Protein AF-K9B9H5-F1 (afdb_monomer_lite)

Structure (mmCIF, N/CA/C/O backbone):
data_AF-K9B9H5-F1
#
_entry.id   AF-K9B9H5-F1
#
loop_
_atom_site.group_PDB
_atom_site.id
_atom_site.type_symbol
_atom_site.label_atom_id
_atom_site.label_alt_id
_atom_site.label_comp_id
_atom_site.label_asym_id
_atom_site.label_entity_id
_atom_site.label_seq_id
_atom_site.pdbx_PDB_ins_code
_atom_site.Cartn_x
_atom_site.Cartn_y
_atom_site.Cartn_z
_atom_site.occupancy
_atom_site.B_iso_or_equiv
_atom_site.auth_seq_id
_atom_site.auth_comp_id
_atom_site.auth_asym_id
_atom_site.auth_atom_id
_atom_site.pdbx_PDB_model_num
ATOM 1 N N . MET A 1 1 ? 10.103 2.400 -10.866 1.00 75.50 1 MET A N 1
ATOM 2 C CA . MET A 1 1 ? 9.716 3.460 -9.921 1.00 75.50 1 MET A CA 1
ATOM 3 C C . MET A 1 1 ? 9.556 4.754 -10.699 1.00 75.50 1 MET A C 1
ATOM 5 O O . MET A 1 1 ? 10.481 5.113 -11.419 1.00 75.50 1 MET A O 1
ATOM 9 N N . SER A 1 2 ? 8.420 5.436 -10.573 1.00 92.31 2 SER A N 1
ATOM 10 C CA . SER A 1 2 ? 8.167 6.743 -11.190 1.00 92.31 2 SER A CA 1
ATOM 11 C C . SER A 1 2 ? 8.476 7.862 -10.196 1.00 92.31 2 SER A C 1
ATOM 13 O O . SER A 1 2 ? 7.858 7.949 -9.133 1.00 92.31 2 SER A O 1
ATOM 15 N N . LEU A 1 3 ? 9.429 8.736 -10.538 1.00 92.88 3 LEU A N 1
ATOM 16 C CA . LEU A 1 3 ? 9.768 9.899 -9.710 1.00 92.88 3 LEU A CA 1
ATOM 17 C C . LEU A 1 3 ? 8.554 10.818 -9.524 1.00 92.88 3 LEU A C 1
ATOM 19 O O . LEU A 1 3 ? 8.307 11.305 -8.419 1.00 92.88 3 LEU A O 1
ATOM 23 N N . ASP A 1 4 ? 7.776 11.012 -10.586 1.00 96.12 4 ASP A N 1
ATOM 24 C CA . ASP A 1 4 ? 6.585 11.854 -10.565 1.00 96.12 4 ASP A CA 1
ATOM 25 C C . ASP A 1 4 ? 5.506 11.291 -9.643 1.00 96.12 4 ASP A C 1
ATOM 27 O O . ASP A 1 4 ? 4.928 12.047 -8.860 1.00 96.12 4 ASP A O 1
ATOM 31 N N . ALA A 1 5 ? 5.293 9.969 -9.653 1.00 96.88 5 ALA A N 1
ATOM 32 C CA . ALA A 1 5 ? 4.371 9.317 -8.725 1.00 96.88 5 ALA A CA 1
ATOM 33 C C . ALA A 1 5 ? 4.803 9.545 -7.268 1.00 96.88 5 ALA A C 1
ATOM 35 O O . ALA A 1 5 ? 3.987 9.956 -6.438 1.00 96.88 5 ALA A O 1
ATOM 36 N N . SER A 1 6 ? 6.089 9.361 -6.955 1.00 95.69 6 SER A N 1
ATOM 37 C CA . SER A 1 6 ? 6.629 9.599 -5.611 1.00 95.69 6 SER A CA 1
ATOM 38 C C . SER A 1 6 ? 6.516 11.068 -5.188 1.00 95.69 6 SER A C 1
ATOM 40 O O . SER A 1 6 ? 6.102 11.370 -4.064 1.00 95.69 6 SER A O 1
ATOM 42 N N . MET A 1 7 ? 6.825 12.012 -6.082 1.00 97.19 7 MET A N 1
ATOM 43 C CA . MET A 1 7 ? 6.668 13.445 -5.814 1.00 97.19 7 MET A CA 1
ATOM 44 C C . MET A 1 7 ? 5.205 13.833 -5.594 1.00 97.19 7 MET A C 1
ATOM 46 O O . MET A 1 7 ? 4.903 14.590 -4.664 1.00 97.19 7 MET A O 1
ATOM 50 N N . TRP A 1 8 ? 4.296 13.328 -6.429 1.00 97.12 8 TRP A N 1
ATOM 51 C CA . TRP A 1 8 ? 2.858 13.517 -6.265 1.00 97.12 8 TRP A CA 1
ATOM 52 C C . TRP A 1 8 ? 2.412 12.984 -4.910 1.00 97.12 8 TRP A C 1
ATOM 54 O O . TRP A 1 8 ? 1.825 13.735 -4.128 1.00 97.12 8 TRP A O 1
ATOM 64 N N . ALA A 1 9 ? 2.787 11.745 -4.584 1.00 97.50 9 ALA A N 1
ATOM 65 C CA . ALA A 1 9 ? 2.459 11.126 -3.317 1.00 97.50 9 ALA A CA 1
ATOM 66 C C . ALA A 1 9 ? 2.896 12.018 -2.161 1.00 97.50 9 ALA A C 1
ATOM 68 O O . ALA A 1 9 ? 2.037 12.323 -1.347 1.00 97.50 9 ALA A O 1
ATOM 69 N N . TRP A 1 10 ? 4.132 12.544 -2.117 1.00 97.62 10 TRP A N 1
ATOM 70 C CA . TRP A 1 10 ? 4.622 13.482 -1.087 1.00 97.62 10 TRP A CA 1
ATOM 71 C C . TRP A 1 10 ? 3.876 14.823 -1.020 1.00 97.62 10 TRP A C 1
ATOM 73 O O . TRP A 1 10 ? 3.618 15.336 0.080 1.00 97.62 10 TRP A O 1
ATOM 83 N N . LYS A 1 11 ? 3.457 15.374 -2.159 1.00 97.94 11 LYS A N 1
ATOM 84 C CA . LYS A 1 11 ? 2.682 16.622 -2.218 1.00 97.94 11 LYS A CA 1
ATOM 85 C C . LYS A 1 11 ? 1.238 16.424 -1.744 1.00 97.94 11 LYS A C 1
ATOM 87 O O . LYS A 1 11 ? 0.730 17.270 -1.005 1.00 97.94 11 LYS A O 1
ATOM 92 N N . THR A 1 12 ? 0.622 15.279 -2.032 1.00 97.19 12 THR A N 1
ATOM 93 C CA . THR A 1 12 ? -0.776 14.976 -1.683 1.00 97.19 12 THR A CA 1
ATOM 94 C C . THR A 1 12 ? -1.035 15.060 -0.176 1.00 97.19 12 THR A C 1
ATOM 96 O O . THR A 1 12 ? -0.407 14.370 0.635 1.00 97.19 12 THR A O 1
ATOM 99 N N . ARG A 1 13 ? -1.964 15.931 0.230 1.00 96.56 13 ARG A N 1
ATOM 100 C CA . ARG A 1 13 ? -2.361 16.119 1.633 1.00 96.56 13 ARG A CA 1
ATOM 101 C C . ARG A 1 13 ? -3.573 15.250 1.954 1.00 96.56 13 ARG A C 1
ATOM 103 O O . ARG A 1 13 ? -4.609 15.354 1.310 1.00 96.56 13 ARG A O 1
ATOM 110 N N . GLN A 1 14 ? -3.433 14.409 2.973 1.00 96.44 14 GLN A N 1
ATOM 111 C CA . GLN A 1 14 ? -4.451 13.433 3.352 1.00 96.44 14 GLN A CA 1
ATOM 112 C C . GLN A 1 14 ? -5.576 14.080 4.171 1.00 96.44 14 GLN A C 1
ATOM 114 O O . GLN A 1 14 ? -5.324 14.817 5.133 1.00 96.44 14 GLN A O 1
ATOM 119 N N . LYS A 1 15 ? -6.827 13.786 3.806 1.00 93.12 15 LYS A N 1
ATOM 120 C CA . LYS A 1 15 ? -8.019 14.240 4.535 1.00 93.12 15 LYS A CA 1
ATOM 121 C C . LYS A 1 15 ? -8.269 13.344 5.753 1.00 93.12 15 LYS A C 1
ATOM 123 O O . LYS A 1 15 ? -8.096 12.125 5.691 1.00 93.12 15 LYS A O 1
ATOM 128 N N . GLN A 1 16 ? -8.702 13.951 6.861 1.00 93.19 16 GLN A N 1
ATOM 129 C CA . GLN A 1 16 ? -9.178 13.200 8.027 1.00 93.19 16 GLN A CA 1
ATOM 130 C C . GLN A 1 16 ? -10.675 12.947 7.880 1.00 93.19 16 GLN A C 1
ATOM 132 O O . GLN A 1 16 ? -11.446 13.898 7.789 1.00 93.19 16 GLN A O 1
ATOM 137 N N . LYS A 1 17 ? -11.077 11.676 7.912 1.00 90.56 17 LYS A N 1
ATOM 138 C CA . LYS A 1 17 ? -12.480 11.255 8.004 1.00 90.56 17 LYS A CA 1
ATOM 139 C C . LYS A 1 17 ? -12.777 10.894 9.461 1.00 90.56 17 LYS A C 1
ATOM 141 O O . LYS A 1 17 ? -11.921 10.317 10.141 1.00 90.56 17 LYS A O 1
ATOM 146 N N . LYS A 1 18 ? -13.958 11.254 9.973 1.00 92.56 18 LYS A N 1
ATOM 147 C CA . LYS A 1 18 ? -14.386 10.853 11.324 1.00 92.56 18 LYS A CA 1
ATOM 148 C C . LYS A 1 18 ? -14.510 9.326 11.358 1.00 92.56 18 LYS A C 1
ATOM 150 O O . LYS A 1 18 ? -15.211 8.761 10.529 1.00 92.56 18 LYS A O 1
ATOM 155 N N . GLY A 1 19 ? -13.796 8.668 12.274 1.00 92.31 19 GLY A N 1
ATOM 156 C CA . GLY A 1 19 ? -13.713 7.198 12.329 1.00 92.31 19 GLY A CA 1
ATOM 157 C C . GLY A 1 19 ? -12.847 6.552 11.234 1.00 92.31 19 GLY A C 1
ATOM 158 O O . GLY A 1 19 ? -12.770 5.324 11.160 1.00 92.31 19 GLY A O 1
ATOM 159 N N . GLY A 1 20 ? -12.191 7.354 10.389 1.00 94.25 20 GLY A N 1
ATOM 160 C CA . GLY A 1 20 ? -11.289 6.877 9.341 1.00 94.25 20 GLY A CA 1
ATOM 161 C C . GLY A 1 20 ? -9.859 6.646 9.827 1.00 94.25 20 GLY A C 1
ATOM 162 O O . GLY 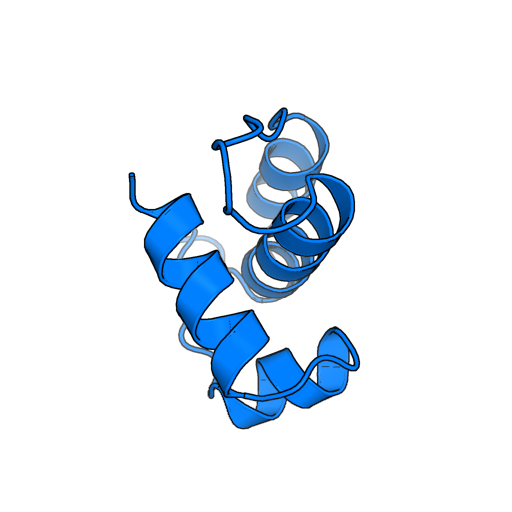A 1 20 ? -9.533 6.878 10.994 1.00 94.25 20 GLY A O 1
ATOM 163 N N . ALA A 1 21 ? -8.996 6.199 8.919 1.00 96.19 21 ALA A N 1
ATOM 164 C CA . ALA A 1 21 ? -7.575 6.013 9.196 1.00 96.19 21 ALA A CA 1
ATOM 165 C C . ALA A 1 21 ? -6.850 7.342 9.491 1.00 96.19 21 ALA A C 1
ATOM 167 O O . ALA A 1 21 ? -7.255 8.422 9.042 1.00 96.19 21 ALA A O 1
ATOM 168 N N . LEU A 1 22 ? -5.748 7.269 10.243 1.00 96.56 22 LEU A N 1
ATOM 169 C CA . LEU A 1 22 ? -4.907 8.432 10.531 1.00 96.56 22 LEU A CA 1
ATOM 170 C C . LEU A 1 22 ? -4.211 8.923 9.253 1.00 96.56 22 LEU A C 1
ATOM 172 O O . LEU A 1 22 ? -3.717 8.124 8.455 1.00 96.56 22 LEU A O 1
ATOM 176 N N . LYS A 1 23 ? -4.102 10.248 9.091 1.00 97.19 23 LYS A N 1
ATOM 177 C CA . LYS A 1 23 ? -3.446 10.872 7.924 1.00 97.19 23 LYS A CA 1
ATOM 178 C C . LYS A 1 23 ? -2.051 10.306 7.603 1.00 97.19 23 LYS A C 1
ATOM 180 O O . LYS A 1 23 ? -1.800 10.076 6.420 1.00 97.19 23 LYS A O 1
ATOM 185 N N . PRO A 1 24 ? -1.148 10.068 8.580 1.00 97.38 24 PRO A N 1
ATOM 186 C CA . PRO A 1 24 ? 0.174 9.516 8.283 1.00 97.38 24 PRO A CA 1
ATOM 187 C C . PRO A 1 24 ? 0.114 8.084 7.742 1.00 97.38 24 PRO A C 1
ATOM 189 O O . PRO A 1 24 ? 0.889 7.743 6.859 1.00 97.38 24 PRO A O 1
ATOM 192 N N . LEU A 1 25 ? -0.844 7.268 8.193 1.00 97.81 25 LEU A N 1
ATOM 193 C CA . LEU A 1 25 ? -0.992 5.893 7.708 1.00 97.81 25 LEU A CA 1
ATOM 194 C C . LEU A 1 25 ? -1.480 5.879 6.255 1.00 97.81 25 LEU A C 1
ATOM 196 O O . LEU A 1 25 ? -0.911 5.183 5.419 1.00 97.81 25 LEU A O 1
ATOM 200 N N . LYS A 1 26 ? -2.451 6.741 5.918 1.00 98.00 26 LYS A N 1
ATOM 201 C CA . LYS A 1 26 ? -2.870 6.9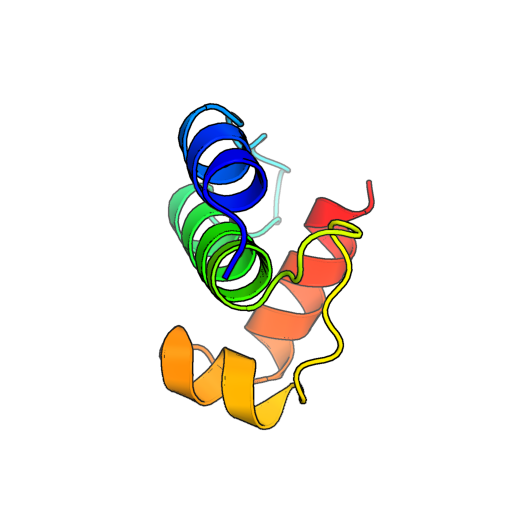55 4.521 1.00 98.00 26 LYS A CA 1
ATOM 202 C C . LYS A 1 26 ? -1.713 7.390 3.634 1.00 98.00 26 LYS A C 1
ATOM 204 O O . LYS A 1 26 ? -1.563 6.918 2.513 1.00 98.00 26 LYS A O 1
ATOM 209 N N . LYS A 1 27 ? -0.887 8.302 4.154 1.00 98.19 27 LYS A N 1
ATOM 210 C CA . LYS A 1 27 ? 0.303 8.796 3.467 1.00 98.19 27 LYS A CA 1
ATOM 211 C C . LYS A 1 27 ? 1.285 7.667 3.174 1.00 98.19 27 LYS A C 1
ATOM 213 O O . LYS A 1 27 ? 1.788 7.599 2.060 1.00 98.19 27 LYS A O 1
ATOM 218 N N . LEU A 1 28 ? 1.548 6.819 4.163 1.00 98.38 28 LEU A N 1
ATOM 219 C CA . LEU A 1 28 ? 2.509 5.732 4.049 1.00 98.38 28 LEU A CA 1
ATOM 220 C C . LEU A 1 28 ? 2.060 4.689 3.020 1.00 98.38 28 LEU A C 1
ATOM 222 O O . LEU A 1 28 ? 2.848 4.327 2.152 1.00 98.38 28 LEU A O 1
ATOM 226 N N . VAL A 1 29 ? 0.781 4.297 3.037 1.00 98.31 29 VAL A N 1
ATOM 227 C CA . VAL A 1 29 ? 0.217 3.400 2.011 1.00 98.31 29 VAL A CA 1
ATOM 228 C C . VAL A 1 29 ? 0.302 4.034 0.619 1.00 98.31 29 VAL A C 1
ATOM 230 O O . VAL A 1 29 ? 0.720 3.375 -0.328 1.00 98.31 29 VAL A O 1
ATOM 233 N N . LEU A 1 30 ? -0.019 5.327 0.488 1.00 98.12 30 LEU A N 1
ATOM 234 C CA . LEU A 1 30 ? 0.096 6.031 -0.791 1.00 98.12 30 LEU A CA 1
ATOM 235 C C . LEU A 1 30 ? 1.541 6.073 -1.310 1.00 98.12 30 LEU A C 1
ATOM 237 O O . LEU A 1 30 ? 1.770 5.922 -2.506 1.00 98.12 30 LEU A O 1
ATOM 241 N N . LEU A 1 31 ? 2.508 6.284 -0.417 1.00 98.06 31 LEU A N 1
ATOM 242 C CA . LEU A 1 31 ? 3.927 6.286 -0.764 1.00 98.06 31 LEU A CA 1
ATOM 243 C C . LEU A 1 31 ? 4.406 4.894 -1.187 1.00 98.06 31 LEU A C 1
ATOM 245 O O . LEU A 1 31 ? 5.092 4.804 -2.195 1.00 98.06 31 LEU A O 1
ATOM 249 N N . SER A 1 32 ? 3.998 3.825 -0.494 1.00 97.94 32 SER A N 1
ATOM 250 C CA . SER A 1 32 ? 4.315 2.442 -0.893 1.00 97.94 32 SER A CA 1
ATOM 251 C C . SER A 1 32 ? 3.738 2.092 -2.277 1.00 97.94 32 SER A C 1
ATOM 253 O O . SER A 1 32 ? 4.411 1.455 -3.085 1.00 97.94 32 SER A O 1
ATOM 255 N N . LEU A 1 33 ? 2.535 2.576 -2.614 1.00 97.94 33 LEU A N 1
ATOM 256 C CA . LEU A 1 33 ? 1.971 2.433 -3.965 1.00 97.94 33 LEU A CA 1
ATOM 257 C C . LEU A 1 33 ? 2.772 3.224 -5.012 1.00 97.94 33 LEU A C 1
ATOM 259 O O . LEU A 1 33 ? 3.115 2.693 -6.067 1.00 97.94 33 LEU A O 1
ATOM 263 N N . ALA A 1 34 ? 3.084 4.486 -4.717 1.00 97.38 34 ALA A N 1
ATOM 264 C CA . ALA A 1 34 ? 3.796 5.374 -5.632 1.00 97.38 34 ALA A CA 1
ATOM 265 C C . ALA A 1 34 ? 5.237 4.925 -5.909 1.00 97.38 34 ALA A C 1
ATOM 267 O O . ALA A 1 34 ? 5.682 4.987 -7.053 1.00 97.38 34 ALA A O 1
ATOM 268 N N . ASP A 1 35 ? 5.928 4.409 -4.890 1.00 96.56 35 ASP A N 1
ATOM 269 C CA . ASP A 1 35 ? 7.260 3.810 -5.005 1.00 96.56 35 ASP A CA 1
ATOM 270 C C . ASP A 1 35 ? 7.279 2.721 -6.089 1.00 96.56 35 ASP A C 1
ATOM 272 O O . ASP A 1 35 ? 8.155 2.675 -6.953 1.00 96.56 35 ASP A O 1
ATOM 276 N N . ARG A 1 36 ? 6.217 1.913 -6.133 1.00 95.25 36 ARG A N 1
ATOM 277 C CA . ARG A 1 36 ? 6.068 0.775 -7.046 1.00 95.25 36 ARG A CA 1
ATOM 278 C C . ARG A 1 36 ? 5.462 1.134 -8.399 1.00 95.25 36 ARG A C 1
ATOM 280 O O . ARG A 1 36 ? 5.393 0.262 -9.265 1.00 95.25 36 ARG A O 1
ATOM 287 N N . ALA A 1 37 ? 5.024 2.374 -8.602 1.00 96.88 37 ALA A N 1
ATOM 288 C CA . ALA A 1 37 ? 4.463 2.806 -9.874 1.00 96.88 37 ALA A CA 1
ATOM 289 C C . ALA A 1 37 ? 5.522 2.782 -10.991 1.00 96.88 37 ALA A C 1
ATOM 291 O O . ALA A 1 37 ? 6.677 3.187 -10.797 1.00 96.88 37 ALA A O 1
ATOM 292 N N . GLY A 1 38 ? 5.128 2.274 -12.160 1.00 92.06 38 GLY A N 1
ATOM 293 C CA . GLY A 1 38 ? 5.899 2.368 -13.403 1.00 92.06 38 GLY A CA 1
ATOM 294 C C . GLY A 1 38 ? 5.753 3.737 -14.072 1.00 92.06 38 GLY A C 1
ATOM 295 O O . GLY A 1 38 ? 5.117 4.635 -13.522 1.00 92.06 38 GLY A O 1
ATOM 296 N N . GLU A 1 39 ? 6.325 3.895 -15.267 1.00 91.06 39 GLU A N 1
ATOM 297 C CA . GLU A 1 39 ? 6.205 5.139 -16.049 1.00 91.06 39 GLU A CA 1
ATOM 298 C C . GLU A 1 39 ? 4.751 5.466 -16.409 1.00 91.06 39 GLU A C 1
ATOM 300 O O . GLU A 1 39 ? 4.365 6.627 -16.370 1.00 91.06 39 GLU A O 1
ATOM 305 N N . ASP A 1 40 ? 3.913 4.445 -16.596 1.00 94.12 40 ASP A N 1
ATOM 306 C CA . ASP A 1 40 ? 2.475 4.601 -16.845 1.00 94.12 40 ASP A CA 1
ATOM 307 C C . ASP A 1 40 ? 1.666 4.980 -15.584 1.00 94.12 40 ASP A C 1
ATOM 309 O O . ASP A 1 40 ? 0.438 4.947 -15.589 1.00 94.12 40 ASP A O 1
ATOM 313 N N . HIS A 1 41 ? 2.336 5.291 -14.467 1.00 93.19 41 HIS A N 1
ATOM 314 C CA . HIS A 1 41 ? 1.737 5.623 -13.166 1.00 93.19 41 HIS A CA 1
ATOM 315 C C . HIS A 1 41 ? 0.815 4.542 -12.574 1.00 93.19 41 HIS A C 1
ATOM 317 O O . HIS A 1 41 ? 0.006 4.818 -11.687 1.00 93.19 41 HIS A O 1
ATOM 323 N N . VAL A 1 42 ? 0.968 3.294 -13.016 1.00 95.06 42 VAL A N 1
ATOM 324 C CA . VAL A 1 42 ? 0.229 2.134 -12.505 1.00 95.06 42 VAL A CA 1
ATOM 325 C C . VAL A 1 42 ? 1.127 1.226 -11.676 1.00 95.06 42 VAL A C 1
ATOM 327 O O . VAL A 1 42 ? 2.330 1.106 -11.917 1.00 95.06 42 VAL A O 1
ATOM 330 N N . CYS A 1 43 ? 0.527 0.560 -10.693 1.00 95.62 43 CYS A N 1
ATOM 331 C CA . CYS A 1 43 ? 1.150 -0.510 -9.926 1.00 95.62 43 CYS A CA 1
ATOM 332 C C . CYS A 1 43 ? 0.093 -1.550 -9.538 1.00 95.62 43 CYS A C 1
ATOM 334 O O . CYS A 1 43 ? -1.088 -1.230 -9.410 1.00 95.62 43 CYS A O 1
ATOM 336 N N . TYR A 1 44 ? 0.528 -2.792 -9.324 1.00 95.56 44 TYR A N 1
ATOM 337 C CA . TYR A 1 44 ? -0.345 -3.896 -8.913 1.00 95.56 44 TYR A CA 1
ATOM 338 C C . TYR A 1 44 ? 0.293 -4.728 -7.785 1.00 95.56 44 TYR A C 1
ATOM 340 O O . TYR A 1 44 ? 0.512 -5.931 -7.952 1.00 95.56 44 TYR A O 1
ATOM 348 N N . PRO A 1 45 ? 0.677 -4.119 -6.643 1.00 96.50 45 PRO A N 1
ATOM 349 C CA . PRO A 1 45 ? 1.242 -4.877 -5.533 1.00 96.50 45 PRO A CA 1
ATOM 350 C C . PRO A 1 45 ? 0.193 -5.788 -4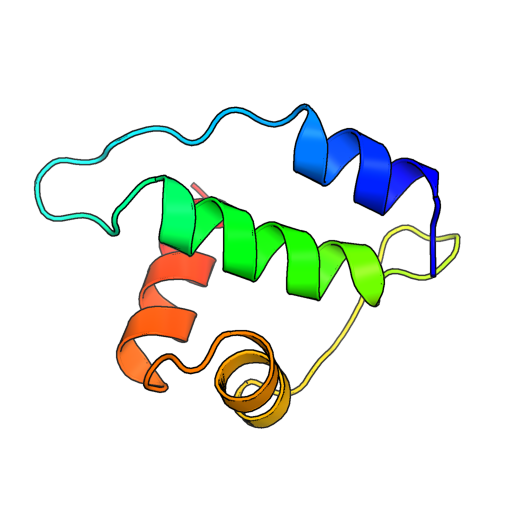.893 1.00 96.50 45 PRO A C 1
ATOM 352 O O . PRO A 1 45 ? -0.996 -5.473 -4.838 1.00 96.50 45 PRO A O 1
ATOM 355 N N . SER A 1 46 ? 0.644 -6.914 -4.340 1.00 97.81 46 SER A N 1
ATOM 356 C CA . SER A 1 46 ? -0.213 -7.723 -3.478 1.00 97.81 46 SER A CA 1
ATOM 357 C C . SER A 1 46 ? -0.478 -6.995 -2.155 1.00 97.81 46 SER A C 1
ATOM 359 O O . SER A 1 46 ? 0.358 -6.236 -1.665 1.00 97.81 46 SER A O 1
ATOM 361 N N . ILE A 1 47 ? -1.615 -7.279 -1.514 1.00 98.31 47 ILE A N 1
ATOM 362 C CA . ILE A 1 47 ? -1.898 -6.733 -0.176 1.00 98.31 47 ILE A CA 1
ATOM 363 C C . ILE A 1 47 ? -0.842 -7.182 0.842 1.00 98.31 47 ILE A C 1
ATOM 365 O O . ILE A 1 47 ? -0.482 -6.406 1.716 1.00 98.31 47 ILE A O 1
ATOM 369 N N . ALA A 1 48 ? -0.313 -8.403 0.709 1.00 98.38 48 ALA A N 1
ATOM 370 C CA . ALA A 1 48 ? 0.768 -8.893 1.564 1.00 98.38 48 ALA A CA 1
ATOM 371 C C . ALA A 1 48 ? 2.023 -8.014 1.461 1.00 98.38 48 ALA A C 1
ATOM 373 O O . ALA A 1 48 ? 2.645 -7.728 2.476 1.00 98.38 48 ALA A O 1
ATOM 374 N N . ARG A 1 49 ? 2.345 -7.528 0.255 1.00 98.25 49 ARG A N 1
ATOM 375 C CA . ARG A 1 49 ? 3.455 -6.597 0.066 1.00 98.25 49 ARG A CA 1
ATOM 376 C C . ARG A 1 49 ? 3.203 -5.254 0.750 1.00 98.25 49 ARG A C 1
ATOM 378 O O . ARG A 1 49 ? 4.097 -4.739 1.399 1.00 98.25 49 ARG A O 1
ATOM 385 N N . LEU A 1 50 ? 1.997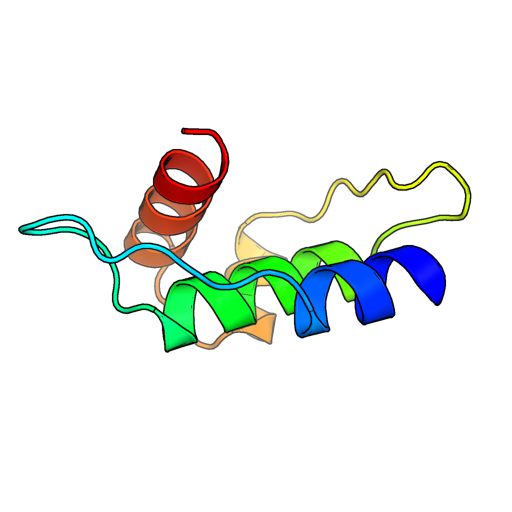 -4.702 0.629 1.00 98.31 50 LEU A N 1
ATOM 386 C CA . LEU A 1 50 ? 1.659 -3.442 1.302 1.00 98.31 50 LEU A CA 1
ATOM 387 C C . 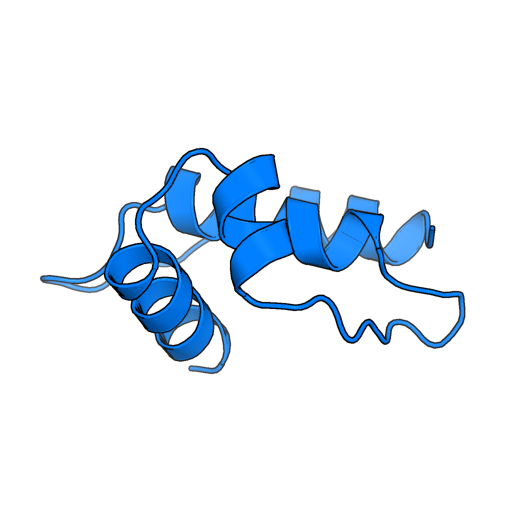LEU A 1 50 ? 1.686 -3.591 2.830 1.00 98.31 50 LEU A C 1
ATOM 389 O O . LEU A 1 50 ? 2.164 -2.704 3.521 1.00 98.31 50 LEU A O 1
ATOM 393 N N . VAL A 1 51 ? 1.217 -4.727 3.354 1.00 98.62 51 VAL A N 1
ATOM 394 C CA . VAL A 1 51 ? 1.308 -5.073 4.783 1.00 98.62 51 VAL A CA 1
ATOM 395 C C . VAL A 1 51 ? 2.761 -5.087 5.259 1.00 98.62 51 VAL A C 1
ATOM 397 O O . VAL A 1 51 ? 3.051 -4.519 6.307 1.00 98.62 51 VAL A O 1
ATOM 400 N N . GLU A 1 52 ? 3.655 -5.707 4.488 1.00 98.38 52 GLU A N 1
ATOM 401 C CA . GLU A 1 52 ? 5.093 -5.759 4.770 1.00 98.38 52 GLU A CA 1
ATOM 402 C C . GLU A 1 52 ? 5.725 -4.360 4.744 1.00 98.38 52 GLU A C 1
ATOM 404 O O . GLU A 1 52 ? 6.343 -3.956 5.723 1.00 98.38 52 GLU A O 1
ATOM 409 N N . ASP A 1 53 ? 5.509 -3.591 3.673 1.00 97.81 53 ASP A N 1
ATOM 410 C CA . ASP A 1 53 ? 6.120 -2.268 3.490 1.00 97.81 53 ASP A CA 1
ATOM 411 C C . ASP A 1 53 ? 5.660 -1.249 4.547 1.00 97.81 53 ASP A C 1
ATOM 413 O O . ASP A 1 53 ? 6.407 -0.336 4.903 1.00 97.81 53 ASP A O 1
ATOM 417 N N . THR A 1 54 ? 4.409 -1.347 5.008 1.00 97.94 54 THR A N 1
ATOM 418 C CA . THR A 1 54 ? 3.826 -0.349 5.915 1.00 97.94 54 THR A CA 1
ATOM 419 C C . THR A 1 54 ? 3.716 -0.812 7.363 1.00 97.94 54 THR A C 1
ATOM 421 O O . THR A 1 54 ? 3.238 -0.039 8.191 1.00 97.94 54 THR A O 1
ATOM 424 N N . GLU A 1 55 ? 4.074 -2.065 7.653 1.00 98.38 55 GLU A N 1
ATOM 425 C CA . GLU A 1 55 ? 3.953 -2.710 8.971 1.00 98.38 55 GLU A CA 1
ATOM 426 C C . GLU A 1 55 ? 2.536 -2.626 9.582 1.00 98.38 55 GLU A C 1
ATOM 428 O O . GLU A 1 55 ? 2.347 -2.563 10.797 1.00 98.38 55 GLU A O 1
ATOM 433 N N . MET A 1 56 ? 1.504 -2.620 8.733 1.00 98.31 56 MET A N 1
ATOM 434 C CA . MET A 1 56 ? 0.098 -2.544 9.151 1.00 98.31 56 MET A CA 1
ATOM 435 C C . MET A 1 56 ? -0.602 -3.873 8.913 1.00 98.31 56 MET A C 1
ATOM 437 O O . MET A 1 56 ? -0.286 -4.594 7.972 1.00 98.31 56 MET A O 1
ATOM 441 N N . ASP A 1 57 ? -1.628 -4.181 9.705 1.00 98.06 57 ASP A N 1
ATOM 442 C CA . ASP A 1 57 ? -2.440 -5.363 9.447 1.00 98.06 57 ASP A CA 1
ATOM 443 C C . ASP A 1 57 ? -3.258 -5.230 8.147 1.00 98.06 57 ASP A C 1
ATOM 445 O O . ASP A 1 57 ? -3.602 -4.138 7.677 1.00 98.06 57 ASP A O 1
ATOM 449 N N . ARG A 1 58 ? -3.641 -6.382 7.588 1.00 98.38 58 ARG A N 1
ATOM 450 C CA . ARG A 1 58 ? -4.387 -6.475 6.327 1.00 98.38 58 ARG A CA 1
ATOM 451 C C . ARG A 1 58 ? -5.676 -5.643 6.313 1.00 98.38 58 ARG A C 1
ATOM 453 O O . ARG A 1 58 ? -6.014 -5.084 5.271 1.00 98.38 58 ARG A O 1
ATOM 460 N N . LYS A 1 59 ? -6.433 -5.596 7.417 1.00 97.94 59 LYS A N 1
ATOM 461 C CA . LYS A 1 59 ? -7.717 -4.874 7.462 1.00 97.94 59 LYS A CA 1
ATOM 462 C C . LYS A 1 59 ? -7.480 -3.368 7.424 1.00 97.94 59 LYS A C 1
ATOM 464 O O . LYS A 1 59 ? -8.212 -2.666 6.730 1.00 97.94 59 LYS A O 1
ATOM 469 N N . THR A 1 60 ? -6.442 -2.893 8.108 1.00 98.00 60 THR A N 1
ATOM 470 C CA . THR A 1 60 ? -6.043 -1.481 8.087 1.00 98.00 60 THR A CA 1
ATOM 471 C C . THR A 1 60 ? -5.594 -1.042 6.695 1.00 98.00 60 THR A C 1
ATOM 473 O O . THR A 1 60 ? -6.089 -0.029 6.204 1.00 98.00 60 THR A O 1
ATOM 476 N N . VAL A 1 61 ? -4.747 -1.825 6.015 1.00 98.50 61 VAL A N 1
ATOM 477 C CA . VAL A 1 61 ? -4.315 -1.523 4.635 1.00 98.50 61 VAL A CA 1
ATOM 478 C C . VAL A 1 61 ? -5.512 -1.426 3.685 1.00 98.50 61 VAL A C 1
ATOM 480 O O . VAL A 1 61 ? -5.635 -0.450 2.951 1.00 98.50 61 VAL A O 1
ATOM 483 N N . LEU A 1 62 ? -6.434 -2.393 3.731 1.00 98.06 62 LEU A N 1
ATOM 484 C CA . LEU A 1 62 ? -7.622 -2.386 2.869 1.00 98.06 62 LEU A CA 1
ATOM 485 C C . LEU A 1 62 ? -8.544 -1.196 3.141 1.00 98.06 62 LEU A C 1
ATOM 487 O O . LEU A 1 62 ? -8.998 -0.555 2.198 1.00 98.06 62 LEU A O 1
ATOM 491 N N . LYS A 1 63 ? -8.780 -0.869 4.417 1.00 97.44 63 LYS A N 1
ATOM 492 C CA . LYS A 1 63 ? -9.551 0.318 4.803 1.00 97.44 63 LYS A CA 1
ATOM 493 C C . LYS A 1 63 ? -8.906 1.601 4.276 1.00 97.44 63 LYS A C 1
ATOM 495 O O . LYS A 1 63 ? -9.603 2.500 3.827 1.00 97.44 63 LYS A O 1
ATOM 500 N N . ILE A 1 64 ? -7.579 1.702 4.341 1.00 98.12 64 ILE A N 1
ATOM 501 C CA . ILE A 1 64 ? -6.859 2.871 3.833 1.00 98.12 64 ILE A CA 1
ATOM 502 C C . ILE A 1 64 ? -6.983 2.981 2.313 1.00 98.12 64 ILE A C 1
ATOM 504 O O . ILE A 1 64 ? -7.197 4.085 1.831 1.00 98.12 64 ILE A O 1
ATOM 508 N N . ILE A 1 65 ? -6.859 1.874 1.574 1.00 97.44 65 ILE A N 1
ATOM 509 C CA . ILE A 1 65 ? -7.034 1.869 0.113 1.00 97.44 65 ILE A CA 1
ATOM 510 C C . ILE A 1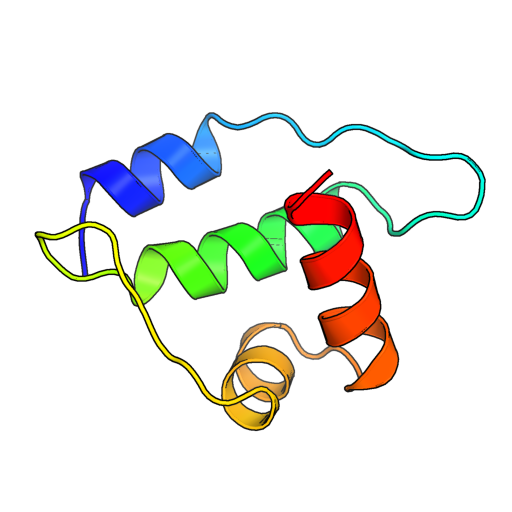 65 ? -8.436 2.362 -0.256 1.00 97.44 65 ILE A C 1
ATOM 512 O O . ILE A 1 65 ? -8.557 3.237 -1.106 1.00 97.44 65 ILE A O 1
ATOM 516 N N . ASP A 1 66 ? -9.470 1.863 0.423 1.00 96.56 66 ASP A N 1
ATOM 517 C CA . ASP A 1 66 ? -10.856 2.316 0.243 1.00 96.56 66 ASP A CA 1
ATOM 518 C C . ASP A 1 66 ? -10.990 3.833 0.490 1.00 96.56 66 ASP A C 1
ATOM 520 O O . ASP A 1 66 ? -11.472 4.576 -0.359 1.00 96.56 66 ASP A O 1
ATOM 524 N N . GLU A 1 67 ? -10.422 4.331 1.593 1.00 96.62 67 GLU A N 1
ATOM 525 C CA . GLU A 1 67 ? -10.405 5.764 1.923 1.00 96.62 67 GLU A CA 1
ATOM 526 C C . GLU A 1 67 ? -9.506 6.637 1.020 1.00 96.62 67 GLU A C 1
ATOM 528 O O . GLU A 1 67 ? -9.533 7.861 1.169 1.00 96.62 67 GLU A O 1
ATOM 533 N N . LEU A 1 68 ? -8.657 6.050 0.168 1.00 95.88 68 LEU A N 1
ATOM 534 C CA . LEU A 1 68 ? -7.825 6.767 -0.811 1.00 95.88 68 LEU A CA 1
ATOM 535 C C . LEU A 1 68 ? -8.500 6.874 -2.187 1.00 95.88 68 LEU A C 1
ATOM 537 O O . LEU A 1 68 ? -8.079 7.709 -2.987 1.00 95.88 68 LEU A O 1
ATOM 541 N N . ILE A 1 69 ? -9.494 6.025 -2.467 1.00 93.19 69 ILE A N 1
ATOM 542 C CA . ILE A 1 69 ? -10.278 6.040 -3.712 1.00 93.19 69 ILE A CA 1
ATOM 543 C C . ILE A 1 69 ? -11.392 7.102 -3.649 1.00 93.19 69 ILE A C 1
ATOM 545 O O . ILE A 1 69 ? -11.760 7.656 -4.684 1.00 93.19 69 ILE A O 1
ATOM 549 N N . GLU A 1 70 ? -11.902 7.396 -2.447 1.00 78.81 70 GLU A N 1
ATOM 550 C CA . GLU A 1 70 ? -12.875 8.471 -2.158 1.00 78.81 70 GLU A CA 1
ATOM 551 C C . GLU A 1 70 ? -12.285 9.897 -2.229 1.00 78.81 70 GLU A C 1
ATOM 553 O O . GLU A 1 70 ? -12.989 10.805 -2.733 1.00 78.81 70 GLU A O 1
#

Secondary structure (DSSP, 8-state):
--HHHHHHHHHPPPPPPTTS--HHHHHHHHHHHHHT--TTS-----HHHHHHHHT--HHHHHHHHHHHH-

pLDDT: mean 95.94, std 3.83, range [75.5, 98.62]

Foldseek 3Di:
DDPVQLVCLVVDFADDDDVADDRVLLSQLSNQQSVQADPVRHHDDDLVSSCVSSVDDSVNSVRSVVSVVD

Sequence (70 aa):
MSLDASMWAWKTRQKQKKGGALKPLKKLVLLSLADRAGEDHVCYPSIARLVEDTEMDRKTVLKIIDELIE

Radius of gyration: 11.55 Å; chains: 1; bounding box: 24×26×29 Å